Protein AF-A0A8K0GJ88-F1 (afdb_monomer)

Organism: Ignelater luminosus (NCBI:txid2038154)

Solvent-accessible surface area (backbone atoms only — not comparable to full-atom values): 8974 Å² total; per-residue (Å²): 111,76,73,59,60,73,38,50,84,77,36,67,71,49,31,51,52,51,36,50,49,17,55,75,65,58,11,9,48,56,68,30,57,67,67,34,62,87,51,93,52,100,46,46,74,32,71,60,91,95,45,74,34,40,35,55,70,37,26,28,42,82,92,79,47,74,44,62,27,82,44,7,38,54,58,49,51,54,50,54,49,62,76,44,40,66,62,53,50,53,52,52,50,55,52,52,52,55,51,53,52,49,52,51,50,52,50,53,49,50,52,50,52,48,52,53,49,52,54,54,51,50,53,54,50,53,55,49,50,55,52,49,54,65,69,70,48,60,100,87,64,84,88,73,87,81,79,86,73,83,72,85,86,84,119

Foldseek 3Di:
DLVLVVCQPVDPVSVVVVLCLCQVLVAFAQFAVCSQQVDDDPDDWEDDPNDIGGGHPSQADPDPRRGGRGGHSNVSVVVVCVVCVVVVVVVVVVVVVVVVVVVVVVVVVVVVVVVVVVVVVVVVVVVVVVVVVVVPDDPPDDDDDDDDDPDPPPD

Sequence (155 aa):
MYGTLNEYGENTVVTESWDFTQERLMCCGVRDVQDWSSRKINGTEVTIGSKTFGIPKSCCSYPNCDTAYEHGCLDRITFIISECSVMLGTGAICVALVQILGIIFAHMLAKAIRRVKTTREVKRQLKRQEIYEHLICGPGEKRTPVLYAPTSSEA

Mean predicted aligned error: 10.41 Å

Nearest PDB structures (foldseek):
  2m7z-assembly1_A  TM=8.279E-01  e=3.299E-03  Schistosoma mansoni

Secondary structure (DSSP, 8-state):
-HHHHTTTTT-HHHHHHHHHHHHHHT--SSSSGGGGGGS--SSEEEEETTEEEEE-GGGB-TTT--SB-SS-HHHHHHHHHHHHHHHHHHHHHHHHHHHHHHHHHHHHHHHHHHHHHHHHHHHHHHHHHHHHHHHH--TTPPPPP---PPPGGG-

Radius of gyration: 36.53 Å; Cα contacts (8 Å, |Δi|>4): 140; chains: 1; bounding box: 65×31×100 Å

Structure (mmCIF, N/CA/C/O backbone):
data_AF-A0A8K0GJ88-F1
#
_entry.id   AF-A0A8K0GJ88-F1
#
loop_
_atom_site.group_PDB
_atom_site.id
_atom_site.type_symbol
_atom_site.label_atom_id
_atom_site.label_alt_id
_atom_site.label_comp_id
_atom_site.label_asym_id
_atom_site.label_entity_id
_atom_site.label_seq_id
_atom_site.pdbx_PDB_ins_code
_atom_site.Cartn_x
_atom_site.Cartn_y
_atom_site.Cartn_z
_atom_site.occupancy
_atom_site.B_iso_or_equiv
_atom_site.auth_seq_id
_atom_site.auth_comp_id
_atom_site.auth_asym_id
_atom_site.auth_atom_id
_atom_site.pdbx_PDB_model_num
ATOM 1 N N . MET A 1 1 ? 12.685 -2.042 -3.755 1.00 78.19 1 MET A N 1
ATOM 2 C CA . MET A 1 1 ? 12.472 -2.280 -5.199 1.00 78.19 1 MET A CA 1
ATOM 3 C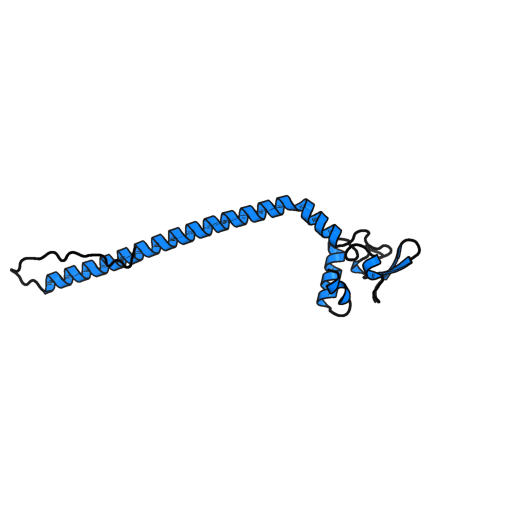 C . MET A 1 1 ? 13.709 -2.880 -5.861 1.00 78.19 1 MET A C 1
ATOM 5 O O . MET A 1 1 ? 13.595 -3.979 -6.362 1.00 78.19 1 MET A O 1
ATOM 9 N N . TYR A 1 2 ? 14.901 -2.271 -5.802 1.00 90.00 2 TYR A N 1
ATOM 10 C CA . TYR A 1 2 ? 16.088 -2.853 -6.464 1.00 90.00 2 TYR A CA 1
ATOM 11 C C . TYR A 1 2 ? 16.461 -4.285 -6.037 1.00 90.00 2 TYR A C 1
ATOM 13 O O . TYR A 1 2 ? 16.853 -5.074 -6.887 1.00 90.00 2 TYR A O 1
ATOM 21 N N . GLY A 1 3 ? 16.303 -4.641 -4.754 1.00 89.75 3 GLY A N 1
ATOM 22 C CA . GLY A 1 3 ? 16.598 -5.998 -4.268 1.00 89.75 3 GLY A CA 1
ATOM 23 C C . GLY A 1 3 ? 15.750 -7.080 -4.943 1.00 89.75 3 GLY A C 1
ATOM 24 O O . GLY A 1 3 ? 16.296 -8.044 -5.462 1.00 89.75 3 GLY A O 1
ATOM 25 N N . THR A 1 4 ? 14.434 -6.865 -5.038 1.00 91.38 4 THR A N 1
ATOM 26 C CA . THR A 1 4 ? 13.507 -7.814 -5.675 1.00 91.38 4 THR A CA 1
ATOM 27 C C . THR A 1 4 ? 13.648 -7.839 -7.193 1.00 91.38 4 THR A C 1
ATOM 29 O O . THR A 1 4 ? 13.199 -8.772 -7.838 1.00 91.38 4 THR A O 1
ATOM 32 N N . LEU A 1 5 ? 14.271 -6.830 -7.806 1.00 89.19 5 LEU A N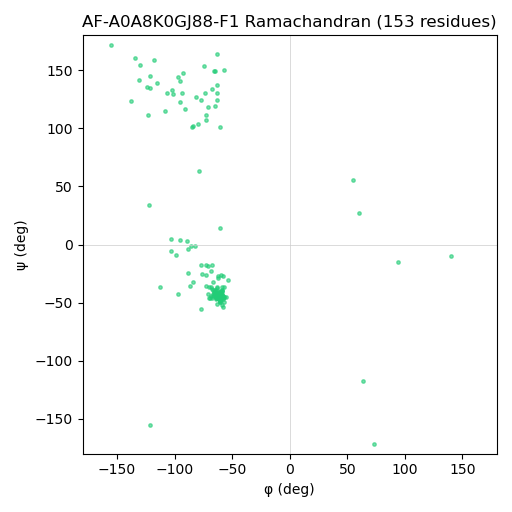 1
ATOM 33 C CA . LEU A 1 5 ? 14.534 -6.848 -9.243 1.00 89.19 5 LEU A CA 1
ATOM 34 C C . LEU A 1 5 ? 15.573 -7.922 -9.623 1.00 89.19 5 LEU A C 1
ATOM 36 O O . LEU A 1 5 ? 15.587 -8.377 -10.760 1.00 89.19 5 LEU A O 1
ATOM 40 N N . ASN A 1 6 ? 16.425 -8.348 -8.681 1.00 88.62 6 ASN A N 1
ATOM 41 C CA . ASN A 1 6 ? 17.416 -9.408 -8.906 1.00 88.62 6 ASN A CA 1
ATOM 42 C C . ASN A 1 6 ? 16.811 -10.815 -8.911 1.00 88.62 6 ASN A C 1
ATOM 44 O O . ASN A 1 6 ? 17.369 -11.697 -9.544 1.00 88.62 6 ASN A O 1
ATOM 48 N N . GLU A 1 7 ? 15.675 -11.009 -8.248 1.00 90.69 7 GLU A N 1
ATOM 49 C CA . GLU A 1 7 ? 14.958 -12.291 -8.213 1.00 90.69 7 GLU A CA 1
ATOM 50 C C . GLU A 1 7 ? 14.008 -12.457 -9.413 1.00 90.69 7 GLU A C 1
ATOM 52 O O . GLU A 1 7 ? 13.323 -13.474 -9.546 1.00 90.69 7 GLU A O 1
ATOM 57 N N . TYR A 1 8 ? 13.938 -11.451 -10.290 1.00 90.31 8 TYR A N 1
ATOM 58 C CA . TYR A 1 8 ? 13.094 -11.482 -11.474 1.00 90.31 8 TYR A CA 1
ATOM 59 C C . TYR A 1 8 ? 13.554 -12.580 -12.443 1.00 90.31 8 TYR A C 1
ATOM 61 O O . TYR A 1 8 ? 14.671 -12.548 -12.956 1.00 90.31 8 TYR A O 1
ATOM 69 N N . GLY A 1 9 ? 12.669 -13.539 -12.708 1.00 88.75 9 GLY A N 1
ATOM 70 C CA . GLY A 1 9 ? 12.924 -14.717 -13.543 1.00 88.75 9 GLY A CA 1
ATOM 71 C C . GLY A 1 9 ? 13.361 -15.952 -12.751 1.00 88.75 9 GLY A C 1
ATOM 72 O O . GLY A 1 9 ? 13.276 -17.058 -13.279 1.00 88.75 9 GLY A O 1
ATOM 73 N N . GLU A 1 10 ? 13.767 -15.786 -11.489 1.00 90.62 10 GLU A N 1
ATOM 74 C CA . GLU A 1 10 ? 14.096 -16.890 -10.576 1.00 90.62 10 GLU A CA 1
ATOM 75 C C . GLU A 1 10 ? 12.916 -17.230 -9.659 1.00 90.62 10 GLU A C 1
ATOM 77 O O . GLU A 1 10 ? 12.594 -18.400 -9.451 1.00 90.62 10 GLU A O 1
ATOM 82 N N . ASN A 1 11 ? 12.249 -16.204 -9.129 1.00 93.00 11 ASN A N 1
ATOM 83 C CA . ASN A 1 11 ? 11.126 -16.340 -8.213 1.00 93.00 11 ASN A CA 1
ATOM 84 C C . ASN A 1 11 ? 9.824 -15.943 -8.916 1.00 93.00 11 ASN A C 1
ATOM 86 O O . ASN A 1 11 ? 9.622 -14.776 -9.253 1.00 93.00 11 ASN A O 1
ATOM 90 N N . THR A 1 12 ? 8.916 -16.905 -9.095 1.00 94.31 12 THR A N 1
ATOM 91 C CA . THR A 1 12 ? 7.652 -16.697 -9.819 1.00 94.31 12 THR A CA 1
ATOM 92 C C . THR A 1 12 ? 6.788 -15.609 -9.191 1.00 94.31 12 THR A C 1
ATOM 94 O O . THR A 1 12 ? 6.247 -14.781 -9.911 1.00 94.31 12 THR A O 1
ATOM 97 N N . VAL A 1 13 ? 6.722 -15.539 -7.857 1.00 95.75 13 VAL A N 1
ATOM 98 C CA . VAL A 1 13 ? 5.935 -14.521 -7.140 1.00 95.75 13 VAL A CA 1
ATOM 99 C C . VAL A 1 13 ? 6.497 -13.125 -7.396 1.00 95.75 13 VAL A C 1
ATOM 101 O O . VAL A 1 13 ? 5.746 -12.164 -7.569 1.00 95.75 13 VAL A O 1
ATOM 104 N N . VAL A 1 14 ? 7.824 -13.003 -7.434 1.00 94.88 14 VAL A N 1
ATOM 105 C CA . VAL A 1 14 ? 8.495 -11.730 -7.707 1.00 94.88 14 VAL A CA 1
ATOM 106 C C . VAL A 1 14 ? 8.320 -11.332 -9.170 1.00 94.88 14 VAL A C 1
ATOM 108 O O . VAL A 1 14 ? 8.007 -10.172 -9.435 1.00 94.88 14 VAL A O 1
ATOM 111 N N . THR A 1 15 ? 8.459 -12.276 -10.102 1.00 93.62 15 THR A N 1
ATOM 112 C CA . THR A 1 15 ? 8.194 -12.056 -11.530 1.00 93.62 15 THR A CA 1
ATOM 113 C C . THR A 1 15 ? 6.765 -11.586 -11.766 1.00 93.62 15 THR A C 1
ATOM 115 O O . THR A 1 15 ? 6.581 -10.508 -12.318 1.00 93.62 15 THR A O 1
ATOM 118 N N . GLU A 1 16 ? 5.766 -12.314 -11.266 1.00 95.31 16 GLU A N 1
ATOM 119 C CA . GLU A 1 16 ? 4.351 -11.947 -11.409 1.00 95.31 16 GLU A CA 1
ATOM 120 C C . GLU A 1 16 ? 4.052 -10.575 -10.795 1.00 95.31 16 GLU A C 1
ATOM 122 O O . GLU A 1 16 ? 3.319 -9.776 -11.373 1.00 95.31 16 GLU A O 1
ATOM 127 N N . SER A 1 17 ? 4.655 -10.264 -9.643 1.00 95.94 17 SER A N 1
ATOM 128 C CA . SER A 1 17 ? 4.485 -8.959 -8.996 1.00 95.94 17 SER A CA 1
ATOM 129 C C . SER A 1 17 ? 5.067 -7.819 -9.834 1.00 95.94 17 SER A C 1
ATOM 131 O O . SER A 1 17 ? 4.461 -6.746 -9.925 1.00 95.94 17 SER A O 1
ATOM 133 N N . TRP A 1 18 ? 6.239 -8.025 -10.441 1.00 94.81 18 TRP A N 1
ATOM 134 C CA . TRP A 1 18 ? 6.850 -7.051 -11.344 1.00 94.81 18 TRP A CA 1
ATOM 135 C C . TRP A 1 18 ? 6.047 -6.891 -12.627 1.00 94.81 18 TRP A C 1
ATOM 137 O O . TRP A 1 18 ? 5.770 -5.753 -13.007 1.00 94.81 18 TRP A O 1
ATOM 147 N N . ASP A 1 19 ? 5.633 -7.998 -13.239 1.00 94.75 19 ASP A N 1
ATOM 148 C CA . ASP A 1 19 ? 4.863 -7.988 -14.478 1.00 94.75 19 ASP A CA 1
ATOM 149 C C . ASP A 1 19 ? 3.533 -7.253 -14.272 1.00 94.75 19 ASP A C 1
ATOM 151 O O . ASP A 1 19 ? 3.234 -6.285 -14.975 1.00 94.75 19 ASP A O 1
ATOM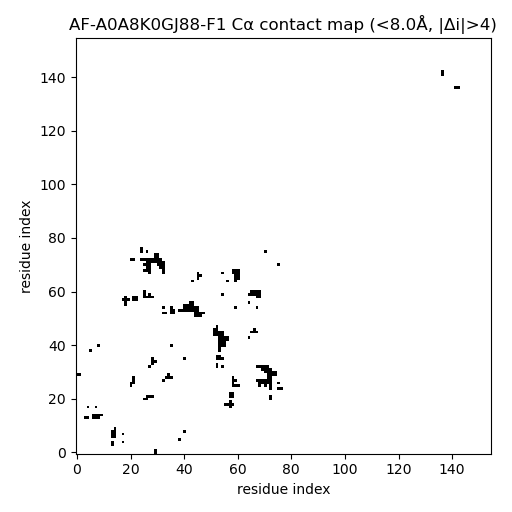 155 N N . PHE A 1 20 ? 2.803 -7.603 -13.208 1.00 95.62 20 PHE A N 1
ATOM 156 C CA . PHE A 1 20 ? 1.568 -6.925 -12.819 1.00 95.62 20 PHE A CA 1
ATOM 157 C C . PHE A 1 20 ? 1.778 -5.427 -12.574 1.00 95.62 20 PHE A C 1
ATOM 159 O O . PHE A 1 20 ? 0.982 -4.601 -13.020 1.00 95.62 20 PHE A O 1
ATOM 166 N N . THR A 1 21 ? 2.846 -5.056 -11.860 1.00 95.56 21 THR A N 1
ATOM 167 C CA . THR A 1 21 ? 3.140 -3.647 -11.560 1.00 95.56 21 THR A CA 1
ATOM 168 C C . THR A 1 21 ? 3.393 -2.857 -12.841 1.00 95.56 21 THR A C 1
ATOM 170 O O . THR A 1 21 ? 2.842 -1.769 -13.007 1.00 95.56 21 THR A O 1
ATOM 173 N N . GLN A 1 22 ? 4.196 -3.401 -13.753 1.00 94.94 22 GLN A N 1
ATOM 174 C CA . GLN A 1 22 ? 4.568 -2.734 -14.999 1.00 94.94 22 GLN A CA 1
ATOM 175 C C . GLN A 1 22 ? 3.391 -2.593 -15.957 1.00 94.94 22 GLN A C 1
ATOM 177 O O . GLN A 1 22 ? 3.154 -1.496 -16.463 1.00 94.94 22 GLN A O 1
ATOM 182 N N . GLU A 1 23 ? 2.594 -3.648 -16.123 1.00 93.12 23 GLU A N 1
ATOM 183 C CA . GLU A 1 23 ? 1.388 -3.611 -16.953 1.00 93.12 23 GLU A CA 1
ATOM 184 C C . GLU A 1 23 ? 0.343 -2.654 -16.380 1.00 93.12 23 GLU A C 1
ATOM 186 O O . GLU A 1 23 ? -0.263 -1.863 -17.108 1.00 93.12 23 GLU A O 1
ATOM 191 N N . ARG A 1 24 ? 0.130 -2.689 -15.058 1.00 94.12 24 ARG A N 1
ATOM 192 C CA . ARG A 1 24 ? -0.927 -1.898 -14.424 1.00 94.12 24 ARG A CA 1
ATOM 193 C C . ARG A 1 24 ? -0.600 -0.415 -14.374 1.00 94.12 24 ARG A C 1
ATOM 195 O O . ARG A 1 24 ? -1.512 0.409 -14.461 1.00 94.12 24 ARG A O 1
ATOM 202 N N . LEU A 1 25 ? 0.671 -0.080 -14.183 1.00 94.00 25 LEU A N 1
ATOM 203 C CA . LEU A 1 25 ? 1.118 1.301 -14.034 1.00 94.00 25 LEU A CA 1
ATOM 204 C C . LEU A 1 25 ? 1.684 1.891 -15.326 1.00 94.00 25 LEU A C 1
ATOM 206 O O . LEU A 1 25 ? 1.879 3.108 -15.371 1.00 94.00 25 LEU A O 1
ATOM 210 N N . MET A 1 26 ? 1.886 1.067 -16.360 1.00 94.12 26 MET A N 1
ATOM 211 C CA . MET A 1 26 ? 2.512 1.450 -17.628 1.00 94.12 26 MET A CA 1
ATOM 212 C C . MET A 1 26 ? 3.891 2.071 -17.381 1.00 94.12 26 MET A C 1
ATOM 214 O O . MET A 1 26 ? 4.153 3.223 -17.729 1.00 94.12 26 MET A O 1
ATOM 218 N N . CYS A 1 27 ? 4.743 1.321 -16.686 1.00 95.19 27 CYS A N 1
ATOM 219 C CA . CYS A 1 27 ? 6.074 1.744 -16.259 1.00 95.19 27 CYS A CA 1
ATOM 220 C C . CYS A 1 27 ? 7.115 0.660 -16.544 1.00 95.19 27 CYS A C 1
ATOM 222 O O . CYS A 1 27 ? 6.767 -0.510 -16.703 1.00 95.19 27 CYS A O 1
ATOM 224 N N . CYS A 1 28 ? 8.393 1.035 -16.592 1.00 93.81 28 CYS A N 1
ATOM 225 C CA . CYS A 1 28 ? 9.472 0.101 -16.883 1.00 93.81 28 CYS A CA 1
ATOM 226 C C . CYS A 1 28 ? 10.689 0.325 -15.979 1.00 93.81 28 CYS A C 1
ATOM 228 O O . CYS A 1 28 ? 11.241 1.419 -15.912 1.00 93.81 28 CYS A O 1
ATOM 230 N N . GLY A 1 29 ? 11.093 -0.732 -15.267 1.00 93.38 29 GLY A N 1
ATOM 231 C CA . GLY A 1 29 ? 12.175 -0.676 -14.277 1.00 93.38 29 GLY A CA 1
ATOM 232 C C . GLY A 1 29 ? 11.787 0.050 -12.983 1.00 93.38 29 GLY A C 1
ATOM 233 O O . GLY A 1 29 ? 10.615 0.350 -12.741 1.00 93.38 29 GLY A O 1
ATOM 234 N N . VAL A 1 30 ? 12.759 0.299 -12.103 1.00 94.88 30 VAL A N 1
ATOM 235 C CA . VAL A 1 30 ? 12.516 1.041 -10.853 1.00 94.88 30 VAL A CA 1
ATOM 236 C C . VAL A 1 30 ? 12.413 2.530 -11.158 1.00 94.88 30 VAL A C 1
ATOM 238 O O . VAL A 1 30 ? 11.413 3.151 -10.806 1.00 94.88 30 VAL A O 1
ATOM 241 N N . ARG A 1 31 ? 13.435 3.087 -11.805 1.00 94.25 31 ARG A N 1
ATOM 242 C CA . ARG A 1 31 ? 13.531 4.491 -12.222 1.00 94.25 31 ARG A CA 1
ATOM 243 C C . ARG A 1 31 ? 13.492 4.637 -13.731 1.00 94.25 31 ARG A C 1
ATOM 245 O O . ARG A 1 31 ? 12.891 5.580 -14.229 1.00 94.25 31 ARG A O 1
ATOM 252 N N . ASP A 1 32 ? 14.097 3.696 -14.444 1.00 91.50 32 ASP A N 1
ATOM 253 C CA . ASP A 1 32 ? 14.074 3.678 -15.896 1.00 91.50 32 ASP A CA 1
ATOM 254 C C . ASP A 1 32 ? 14.278 2.261 -16.446 1.00 91.50 32 ASP A C 1
ATOM 256 O O . ASP A 1 32 ? 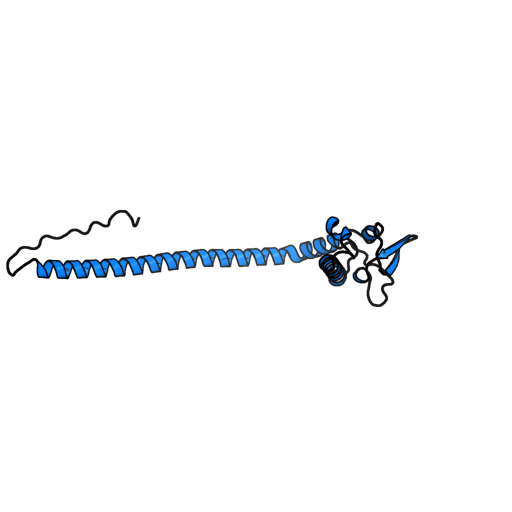14.614 1.304 -15.745 1.00 91.50 32 ASP A O 1
ATOM 260 N N . VAL A 1 33 ? 14.105 2.145 -17.755 1.00 89.88 33 VAL A N 1
ATOM 261 C CA . VAL A 1 33 ? 14.366 0.934 -18.536 1.00 89.88 33 VAL A CA 1
ATOM 262 C C . VAL A 1 33 ? 15.808 0.414 -18.430 1.00 89.88 33 VAL A C 1
ATOM 264 O O . VAL A 1 33 ? 16.036 -0.787 -18.579 1.00 89.88 33 VAL A O 1
ATOM 267 N N . GLN A 1 34 ? 16.794 1.276 -18.154 1.00 89.88 34 GLN A N 1
ATOM 268 C CA . GLN A 1 34 ? 18.200 0.874 -18.045 1.00 89.88 34 GLN A CA 1
ATOM 269 C C . GLN A 1 34 ? 18.447 0.049 -16.789 1.00 89.88 34 GLN A C 1
ATOM 271 O O . GLN A 1 34 ? 19.427 -0.699 -16.752 1.00 89.88 34 GLN A O 1
ATOM 276 N N . ASP A 1 35 ? 17.550 0.096 -15.801 1.00 91.12 35 ASP A N 1
ATOM 277 C CA . ASP A 1 35 ? 17.611 -0.795 -14.647 1.00 91.12 35 ASP A CA 1
ATOM 278 C C . ASP A 1 35 ? 17.680 -2.267 -15.086 1.00 91.12 35 ASP A C 1
ATOM 280 O O . ASP A 1 35 ? 18.345 -3.060 -14.421 1.00 91.12 35 ASP A O 1
ATOM 284 N N . TRP A 1 36 ? 17.089 -2.629 -16.231 1.00 90.44 36 TRP A N 1
ATOM 285 C CA . TRP A 1 36 ? 17.134 -3.979 -16.805 1.00 90.44 36 TRP A CA 1
ATOM 286 C C . TRP A 1 36 ? 18.450 -4.349 -17.501 1.00 90.44 36 TRP A C 1
ATOM 288 O O . TRP A 1 36 ? 18.745 -5.532 -17.647 1.00 90.44 36 TRP A O 1
ATOM 298 N N . SER A 1 37 ? 19.288 -3.369 -17.853 1.00 83.88 37 SER A N 1
ATOM 299 C CA . SER A 1 37 ? 20.528 -3.564 -18.628 1.00 83.88 37 SER A CA 1
ATOM 300 C C . SER A 1 37 ? 21.560 -4.489 -17.978 1.00 83.88 37 SER A C 1
ATOM 302 O O . SER A 1 37 ? 22.367 -5.109 -18.664 1.00 83.88 37 SER A O 1
ATOM 304 N N . SER A 1 38 ? 21.540 -4.591 -16.651 1.00 72.69 38 SER A N 1
ATOM 305 C CA . SER A 1 38 ? 22.475 -5.415 -15.880 1.00 72.69 38 SER A CA 1
ATOM 306 C C . SER A 1 38 ? 22.075 -6.893 -15.812 1.00 72.69 38 SER A C 1
ATOM 308 O O . SER A 1 38 ? 22.794 -7.689 -15.204 1.00 72.69 38 SER A O 1
ATOM 310 N N . ARG A 1 39 ? 20.937 -7.277 -16.410 1.00 72.38 39 ARG A N 1
ATOM 311 C CA . ARG A 1 39 ? 20.319 -8.595 -16.220 1.00 72.38 39 ARG A CA 1
ATOM 312 C C . ARG A 1 39 ? 20.160 -9.349 -17.533 1.00 72.38 39 ARG A C 1
ATOM 314 O O . ARG A 1 39 ? 19.863 -8.778 -18.577 1.00 72.38 39 ARG A O 1
ATOM 321 N N . LYS A 1 40 ? 20.319 -10.671 -17.459 1.00 69.44 40 LYS A N 1
ATOM 322 C CA . LYS A 1 40 ? 19.945 -11.579 -18.545 1.00 69.44 40 LYS A CA 1
ATOM 323 C C . LYS A 1 40 ? 18.463 -11.890 -18.409 1.00 69.44 40 LYS A C 1
ATOM 325 O O . LYS A 1 40 ? 18.082 -12.695 -17.568 1.00 69.44 40 LYS A O 1
ATOM 330 N N . ILE A 1 41 ? 17.641 -11.228 -19.210 1.00 78.25 41 ILE A N 1
ATOM 331 C CA . ILE A 1 41 ? 16.193 -11.436 -19.217 1.00 78.25 41 ILE A CA 1
ATOM 332 C C . ILE A 1 41 ? 15.831 -12.211 -20.476 1.00 78.25 41 ILE A C 1
ATOM 334 O O . ILE A 1 41 ? 16.206 -11.808 -21.575 1.00 78.25 41 ILE A O 1
ATOM 338 N N . ASN A 1 42 ? 15.060 -13.289 -20.326 1.00 69.44 42 ASN A N 1
ATOM 339 C CA . ASN A 1 42 ? 14.418 -13.983 -21.447 1.00 69.44 42 ASN A CA 1
ATOM 340 C C . ASN A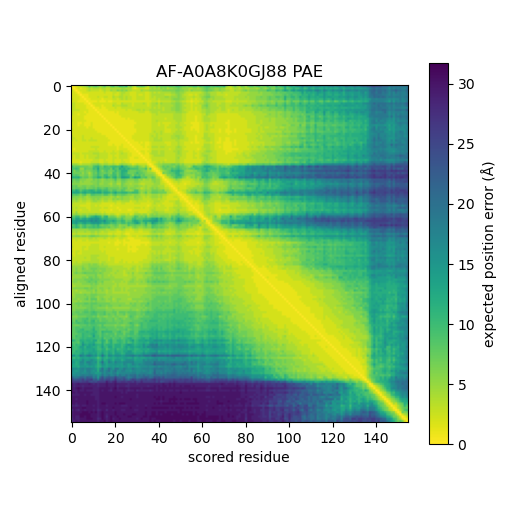 1 42 ? 13.167 -13.203 -21.881 1.00 69.44 42 ASN A C 1
ATOM 342 O O . ASN A 1 42 ? 12.038 -13.660 -21.702 1.00 69.44 42 ASN A O 1
ATOM 346 N N . GLY A 1 43 ? 13.377 -11.977 -22.354 1.00 75.75 43 GLY A N 1
ATOM 347 C CA . GLY A 1 43 ? 12.325 -11.006 -22.634 1.00 75.75 43 GLY A CA 1
ATOM 348 C C . GLY A 1 43 ? 12.305 -10.537 -24.086 1.00 75.75 43 GLY A C 1
ATOM 349 O O . GLY A 1 43 ? 12.764 -11.239 -24.986 1.00 75.75 43 GLY A O 1
ATOM 350 N N . THR A 1 44 ? 11.756 -9.347 -24.302 1.00 81.44 44 THR A N 1
ATOM 351 C CA . THR A 1 44 ? 11.803 -8.648 -25.591 1.00 81.44 44 THR A CA 1
ATOM 352 C C . THR A 1 44 ? 13.009 -7.717 -25.610 1.00 81.44 44 THR A C 1
ATOM 354 O O . THR A 1 44 ? 13.390 -7.169 -24.579 1.00 81.44 44 THR A O 1
ATOM 357 N N . GLU A 1 45 ? 13.611 -7.519 -26.776 1.00 85.56 45 GLU A N 1
ATOM 358 C CA . GLU A 1 45 ? 14.654 -6.515 -26.954 1.00 85.56 45 GLU A CA 1
ATOM 359 C C . GLU A 1 45 ? 14.048 -5.205 -27.454 1.00 85.56 45 GLU A C 1
ATOM 361 O O . GLU A 1 45 ? 13.303 -5.196 -28.431 1.00 85.56 45 GLU A O 1
ATOM 366 N N . VAL A 1 46 ? 14.386 -4.096 -26.798 1.00 84.19 46 VAL A N 1
ATOM 367 C CA . VAL A 1 46 ? 13.986 -2.751 -27.226 1.00 84.19 46 VAL A CA 1
ATOM 368 C C . VAL A 1 46 ? 15.225 -1.887 -27.407 1.00 84.19 46 VAL A C 1
ATOM 370 O O . VAL A 1 46 ? 16.133 -1.884 -26.570 1.00 84.19 46 VAL A O 1
ATOM 373 N N . THR A 1 47 ? 15.261 -1.130 -28.502 1.00 83.69 47 THR A N 1
ATOM 374 C CA . THR A 1 47 ? 16.336 -0.179 -28.794 1.00 83.69 47 THR A CA 1
ATOM 375 C C . THR A 1 47 ? 15.945 1.221 -28.338 1.00 83.69 47 THR A C 1
ATOM 377 O O . THR A 1 47 ? 14.942 1.776 -28.780 1.00 83.69 47 THR A O 1
ATOM 380 N N . ILE A 1 48 ? 16.760 1.811 -27.463 1.00 79.19 48 ILE A N 1
ATOM 381 C CA . ILE A 1 48 ? 16.581 3.173 -26.954 1.00 79.19 48 ILE A CA 1
ATOM 382 C C . ILE A 1 48 ? 17.850 3.959 -27.272 1.00 79.19 48 ILE A C 1
ATOM 384 O O . ILE A 1 48 ? 18.935 3.683 -26.751 1.00 79.19 48 ILE A O 1
ATOM 388 N N . GLY A 1 49 ? 17.722 4.925 -28.183 1.00 82.00 49 GLY A N 1
ATOM 389 C CA . GLY A 1 49 ? 18.867 5.610 -28.777 1.00 82.00 49 GLY A CA 1
ATOM 390 C C . GLY A 1 49 ? 19.723 4.635 -29.588 1.00 82.00 49 GLY A C 1
ATOM 391 O O . GLY A 1 49 ? 19.254 4.059 -30.562 1.00 82.00 49 GLY A O 1
ATOM 392 N N . SER A 1 50 ? 20.981 4.446 -29.186 1.00 81.19 50 SER A N 1
ATOM 393 C CA . SER A 1 50 ? 21.934 3.531 -29.835 1.00 81.19 50 SER A CA 1
ATOM 394 C C . SER A 1 50 ? 22.152 2.213 -29.082 1.00 81.19 50 SER A C 1
ATOM 396 O O . SER A 1 50 ? 23.026 1.434 -29.463 1.00 81.19 50 SER A O 1
ATOM 398 N N . LYS A 1 51 ? 21.408 1.967 -27.996 1.00 81.88 51 LYS A N 1
ATOM 399 C CA . LYS A 1 51 ? 21.570 0.784 -27.140 1.00 81.88 51 LYS A CA 1
ATOM 400 C C . LYS A 1 51 ? 20.332 -0.101 -27.197 1.00 81.88 51 LYS A C 1
ATOM 402 O O . LYS A 1 51 ? 19.214 0.402 -27.143 1.00 81.88 51 LYS A O 1
ATOM 407 N N . THR A 1 52 ? 20.549 -1.410 -27.243 1.00 83.62 52 THR A N 1
ATOM 408 C CA . THR A 1 52 ? 19.492 -2.420 -27.138 1.00 83.62 52 THR A CA 1
ATOM 409 C C . THR A 1 52 ? 19.495 -3.015 -25.736 1.00 83.62 52 THR A C 1
ATOM 411 O O . THR A 1 52 ? 20.553 -3.366 -25.210 1.00 83.62 52 THR A O 1
ATOM 414 N N . PHE A 1 53 ? 18.314 -3.107 -25.134 1.00 84.06 53 PHE A N 1
ATOM 415 C CA . PHE A 1 53 ? 18.098 -3.647 -23.797 1.00 84.06 53 PHE A CA 1
ATOM 416 C C . PHE A 1 53 ? 17.136 -4.828 -23.872 1.00 84.06 53 PHE A C 1
ATOM 418 O O . PHE A 1 53 ? 16.096 -4.727 -24.519 1.00 84.06 53 PHE A O 1
ATOM 425 N N . GLY A 1 54 ? 17.457 -5.922 -23.180 1.00 87.62 54 GLY A N 1
ATOM 426 C CA . GLY A 1 54 ? 16.481 -6.969 -22.893 1.00 87.62 54 GLY A CA 1
ATOM 427 C C . GLY A 1 54 ? 15.571 -6.510 -21.758 1.00 87.62 54 GLY A C 1
ATOM 428 O O . GLY A 1 54 ? 16.068 -6.143 -20.694 1.00 87.62 54 GLY A O 1
ATOM 429 N N . ILE A 1 55 ? 14.260 -6.512 -21.982 1.00 90.62 55 ILE A N 1
ATOM 430 C CA . ILE A 1 55 ? 13.243 -6.082 -21.016 1.00 90.62 55 ILE A CA 1
ATOM 431 C C . ILE A 1 55 ? 12.135 -7.135 -20.891 1.00 90.62 55 ILE A C 1
ATOM 433 O O . ILE A 1 55 ? 11.878 -7.882 -21.839 1.00 90.62 55 ILE A O 1
ATOM 437 N N . PRO A 1 56 ? 11.425 -7.199 -19.756 1.00 91.19 56 PRO A N 1
ATOM 438 C CA . PRO A 1 56 ? 10.200 -7.983 -19.649 1.00 91.19 56 PRO A CA 1
ATOM 439 C C . PRO A 1 56 ? 9.134 -7.583 -20.669 1.00 91.19 56 PRO A C 1
ATOM 441 O O . PRO A 1 56 ? 9.008 -6.407 -21.011 1.00 91.19 56 PRO A O 1
ATOM 444 N N . LYS A 1 57 ? 8.287 -8.535 -21.076 1.00 89.69 57 LYS A N 1
ATOM 445 C CA . LYS A 1 57 ? 7.114 -8.246 -21.925 1.00 89.69 57 LYS A CA 1
ATOM 446 C C . LYS A 1 57 ? 6.102 -7.319 -21.246 1.00 89.69 57 LYS A C 1
ATOM 448 O O . LYS A 1 57 ? 5.425 -6.559 -21.917 1.00 89.69 57 LYS A O 1
ATOM 453 N N . SER A 1 58 ? 6.026 -7.344 -19.923 1.00 91.75 58 SER A N 1
ATOM 454 C CA . SER A 1 58 ? 5.208 -6.423 -19.129 1.00 91.75 58 SER A CA 1
ATOM 455 C C . SER A 1 58 ? 5.700 -4.971 -19.165 1.00 91.75 58 SER A C 1
ATOM 457 O O . SER A 1 58 ? 4.956 -4.058 -18.823 1.00 91.75 58 SER A O 1
ATOM 459 N N . CYS A 1 59 ? 6.957 -4.747 -19.565 1.00 91.69 59 CYS A N 1
ATOM 460 C CA . CYS A 1 59 ? 7.662 -3.459 -19.536 1.00 91.69 59 CYS A CA 1
ATOM 461 C C . CYS A 1 59 ? 7.462 -2.628 -20.812 1.00 91.69 59 CYS A C 1
ATOM 463 O O . CYS A 1 59 ? 7.995 -1.521 -20.917 1.00 91.69 59 CYS A O 1
ATOM 465 N N . CYS A 1 60 ? 6.758 -3.169 -21.805 1.00 88.31 60 CYS A N 1
ATOM 466 C CA . CYS A 1 60 ? 6.583 -2.554 -23.114 1.00 88.31 60 CYS A CA 1
ATOM 467 C C . CYS A 1 60 ? 5.122 -2.232 -23.419 1.00 88.31 60 CYS A C 1
ATOM 469 O O . CYS A 1 60 ? 4.194 -2.810 -22.848 1.00 88.31 60 CYS A O 1
ATOM 471 N N . SER A 1 61 ? 4.921 -1.305 -24.355 1.00 81.38 61 SER A N 1
ATOM 472 C CA . SER A 1 61 ? 3.583 -0.914 -24.787 1.00 81.38 61 SER A CA 1
ATOM 473 C C . SER A 1 61 ? 2.937 -1.992 -25.659 1.00 81.38 61 SER A C 1
ATOM 475 O O . SER A 1 61 ? 3.488 -2.438 -26.668 1.00 81.38 61 SER A O 1
ATOM 477 N N . TYR A 1 62 ? 1.702 -2.346 -25.314 1.00 73.44 62 TYR A N 1
ATOM 478 C CA . TYR A 1 62 ? 0.798 -3.113 -26.171 1.00 73.44 62 TYR A CA 1
ATOM 479 C C . TYR A 1 62 ? 0.441 -2.303 -27.440 1.00 73.44 62 TYR A C 1
ATOM 481 O O . TYR A 1 62 ? 0.371 -1.071 -27.352 1.00 73.44 62 TYR A O 1
ATOM 489 N N . PRO A 1 63 ? 0.174 -2.921 -28.613 1.00 68.50 63 PRO A N 1
ATOM 490 C CA . PRO A 1 63 ? 0.104 -4.363 -28.901 1.00 68.50 63 PRO A CA 1
ATOM 491 C C . PRO A 1 63 ? 1.413 -5.048 -29.299 1.00 68.50 63 PRO A C 1
ATOM 493 O O . PRO A 1 63 ? 1.531 -6.255 -29.115 1.00 68.50 63 PRO A O 1
ATOM 496 N N . ASN A 1 64 ? 2.383 -4.311 -29.834 1.00 73.12 64 ASN A N 1
ATOM 497 C CA . ASN A 1 64 ? 3.510 -4.922 -30.547 1.00 73.12 64 ASN A CA 1
ATOM 498 C C . ASN A 1 64 ? 4.816 -4.960 -29.743 1.00 73.12 64 ASN A C 1
ATOM 500 O O . ASN A 1 64 ? 5.767 -5.589 -30.189 1.00 73.12 64 ASN A O 1
ATOM 504 N N . CYS A 1 65 ? 4.863 -4.353 -28.549 1.00 79.38 65 CYS A N 1
ATOM 505 C CA . CYS A 1 65 ? 6.058 -4.326 -27.699 1.00 79.38 65 CYS A CA 1
ATOM 506 C C . CYS A 1 65 ? 7.279 -3.658 -28.369 1.00 79.38 65 CYS A C 1
ATOM 508 O O . CYS A 1 65 ? 8.418 -3.959 -28.026 1.00 79.38 65 CYS A O 1
ATOM 510 N N . ASP A 1 66 ? 7.044 -2.735 -29.309 1.00 80.75 66 ASP A N 1
ATOM 511 C CA . ASP A 1 66 ? 8.109 -2.048 -30.056 1.00 80.75 66 ASP A CA 1
ATOM 512 C C . ASP A 1 66 ? 8.864 -1.027 -29.185 1.00 80.75 66 ASP A C 1
ATOM 514 O O . ASP A 1 66 ? 10.027 -0.711 -29.434 1.00 80.75 66 ASP A O 1
ATOM 518 N N . THR A 1 67 ? 8.199 -0.496 -28.153 1.00 86.38 67 THR A N 1
ATOM 519 C CA . THR A 1 67 ? 8.740 0.516 -27.242 1.00 86.38 67 THR A CA 1
ATOM 520 C C . THR A 1 67 ? 8.525 0.128 -25.782 1.00 86.38 67 THR A C 1
ATOM 522 O O . THR A 1 67 ? 7.485 -0.413 -25.400 1.00 86.38 67 THR A O 1
ATOM 525 N N . ALA A 1 68 ? 9.524 0.423 -24.949 1.00 90.12 68 ALA A N 1
ATOM 526 C CA . ALA A 1 68 ? 9.418 0.322 -23.498 1.00 90.12 68 ALA A CA 1
ATOM 527 C C . ALA A 1 68 ? 8.578 1.480 -22.944 1.00 90.12 68 ALA A C 1
ATOM 529 O O . ALA A 1 68 ? 8.548 2.563 -23.536 1.00 90.12 68 ALA A O 1
ATOM 530 N N . TYR A 1 69 ? 7.944 1.285 -21.789 1.00 91.69 69 TYR A N 1
ATOM 531 C CA . TYR A 1 69 ? 7.344 2.409 -21.073 1.00 91.69 69 TYR A CA 1
ATOM 532 C C . TYR A 1 69 ? 8.417 3.414 -20.645 1.00 91.69 69 TYR A C 1
ATOM 534 O O . TYR A 1 69 ? 9.485 3.040 -20.164 1.00 91.69 69 TYR A O 1
ATOM 542 N N . GLU A 1 70 ? 8.113 4.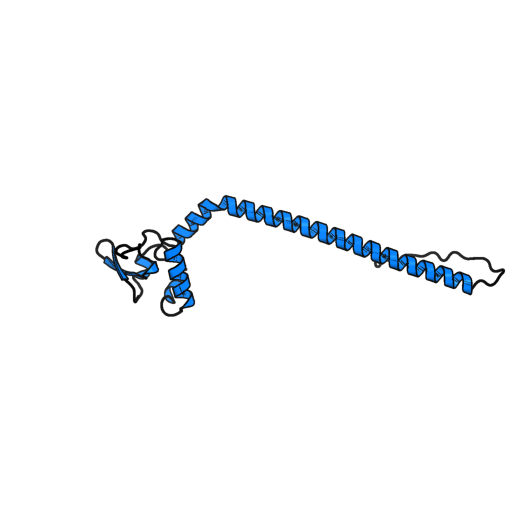700 -20.815 1.00 87.62 70 GLU A N 1
ATOM 543 C CA . GLU A 1 70 ? 9.073 5.789 -20.619 1.00 87.62 70 GLU A CA 1
ATOM 544 C C . GLU A 1 70 ? 9.447 6.001 -19.145 1.00 87.62 70 GLU A C 1
ATOM 546 O O . GLU A 1 70 ? 10.593 6.307 -18.828 1.00 87.62 70 GLU A O 1
ATOM 551 N N . HIS A 1 71 ? 8.486 5.833 -18.234 1.00 93.44 71 HIS A N 1
ATOM 552 C CA . HIS A 1 71 ? 8.665 6.158 -16.821 1.00 93.44 71 HIS A CA 1
ATOM 553 C C . HIS A 1 71 ? 9.026 4.937 -15.973 1.00 93.44 71 HIS A C 1
ATOM 555 O O . HIS A 1 71 ? 8.465 3.854 -16.150 1.00 93.44 71 HIS A O 1
ATOM 561 N N . GLY A 1 72 ? 9.881 5.141 -14.970 1.00 94.75 72 GLY A N 1
ATOM 562 C CA . GLY A 1 72 ? 10.121 4.164 -13.914 1.00 94.75 72 GLY A CA 1
ATOM 563 C C . GLY A 1 72 ? 8.903 3.928 -13.030 1.00 94.75 72 GLY A C 1
ATOM 564 O O . GLY A 1 72 ? 8.086 4.822 -12.787 1.00 94.75 72 GLY A O 1
ATOM 565 N N . CYS A 1 73 ? 8.782 2.712 -12.501 1.00 96.19 73 CYS A N 1
ATOM 566 C CA . CYS A 1 73 ? 7.646 2.354 -11.659 1.00 96.19 73 CYS A CA 1
ATOM 567 C C . CYS A 1 73 ? 7.620 3.104 -10.327 1.00 96.19 73 CYS A C 1
ATOM 569 O O . CYS A 1 73 ? 6.541 3.416 -9.830 1.00 96.19 73 CYS A O 1
ATOM 571 N N . LEU A 1 74 ? 8.777 3.445 -9.756 1.00 95.75 74 LEU A N 1
ATOM 572 C CA . LEU A 1 74 ? 8.837 4.235 -8.527 1.00 95.75 74 LEU A CA 1
ATOM 573 C C . LEU A 1 74 ? 8.268 5.644 -8.743 1.00 95.75 74 LEU A C 1
ATOM 575 O O . LEU A 1 74 ? 7.450 6.113 -7.949 1.00 95.75 74 LEU A O 1
ATOM 579 N N . ASP A 1 75 ? 8.650 6.291 -9.839 1.00 95.44 75 ASP A N 1
ATOM 580 C CA . ASP A 1 75 ? 8.185 7.640 -10.165 1.00 95.44 75 ASP A CA 1
ATOM 581 C C . ASP A 1 75 ? 6.688 7.628 -10.489 1.00 95.44 75 ASP A C 1
ATOM 583 O O . ASP A 1 75 ? 5.926 8.480 -10.033 1.00 95.44 75 ASP A O 1
ATOM 587 N N . ARG A 1 76 ? 6.223 6.587 -11.185 1.00 95.31 76 ARG A N 1
ATOM 588 C CA . ARG A 1 76 ? 4.802 6.424 -11.498 1.00 95.31 76 ARG A CA 1
ATOM 589 C C . ARG A 1 76 ? 3.942 6.208 -10.252 1.00 95.31 76 ARG A C 1
ATOM 591 O O . ARG A 1 76 ? 2.887 6.830 -10.130 1.00 95.31 76 ARG A O 1
ATOM 598 N N . ILE A 1 77 ? 4.385 5.363 -9.318 1.00 95.19 77 ILE A N 1
ATOM 599 C CA . ILE A 1 77 ? 3.677 5.124 -8.049 1.00 95.19 77 ILE A CA 1
ATOM 600 C C . ILE A 1 77 ? 3.637 6.399 -7.210 1.00 95.19 77 ILE A C 1
ATOM 602 O O . ILE A 1 77 ? 2.581 6.756 -6.689 1.00 95.19 77 ILE A O 1
ATOM 606 N N . THR A 1 78 ? 4.768 7.094 -7.076 1.00 95.31 78 THR A N 1
ATOM 607 C CA . THR A 1 78 ? 4.833 8.320 -6.268 1.00 95.31 78 THR A CA 1
ATOM 608 C C . THR A 1 78 ? 3.951 9.421 -6.848 1.00 95.31 78 THR A C 1
ATOM 610 O O . THR A 1 78 ? 3.234 10.071 -6.088 1.00 95.31 78 THR A O 1
ATOM 613 N N . PHE A 1 79 ? 3.906 9.561 -8.175 1.00 95.19 79 PHE A N 1
ATOM 614 C CA . PHE A 1 79 ? 2.984 10.468 -8.853 1.00 95.19 79 PHE A CA 1
ATOM 615 C C . PHE A 1 79 ? 1.516 10.137 -8.544 1.00 95.19 79 PHE A C 1
ATOM 617 O O . PHE A 1 79 ? 0.779 10.998 -8.070 1.00 95.19 79 PHE A O 1
ATOM 624 N N . ILE A 1 80 ? 1.098 8.879 -8.720 1.00 94.06 80 ILE A N 1
ATOM 625 C CA . ILE A 1 80 ? -0.290 8.456 -8.456 1.00 94.06 80 ILE A CA 1
ATOM 626 C C . ILE A 1 80 ? -0.680 8.689 -6.990 1.00 94.06 80 ILE A C 1
ATOM 628 O O . ILE A 1 80 ? -1.775 9.179 -6.706 1.00 94.06 80 ILE A O 1
ATOM 632 N N . ILE A 1 81 ? 0.209 8.360 -6.047 1.00 95.00 81 ILE A N 1
ATOM 633 C CA . ILE A 1 81 ? -0.041 8.584 -4.618 1.00 95.00 81 ILE A CA 1
ATOM 634 C C . ILE A 1 81 ? -0.153 10.078 -4.318 1.00 95.00 81 ILE A C 1
ATOM 636 O O . ILE A 1 81 ? -1.027 10.465 -3.547 1.00 95.00 81 ILE A O 1
ATOM 640 N N . SER A 1 82 ? 0.700 10.910 -4.919 1.00 95.94 82 SER A N 1
ATOM 641 C CA . SER A 1 82 ? 0.656 12.362 -4.739 1.00 95.94 82 SER A CA 1
ATOM 642 C C . SER A 1 82 ? -0.686 12.936 -5.196 1.00 95.94 82 SER A C 1
ATOM 644 O O . SER A 1 82 ? -1.335 13.650 -4.428 1.00 95.94 82 SER A O 1
ATOM 646 N N . GLU A 1 83 ? -1.152 12.542 -6.381 1.00 95.62 83 GLU A N 1
ATOM 647 C CA . GLU A 1 83 ? -2.434 12.987 -6.944 1.00 95.62 83 GLU A CA 1
ATOM 648 C C . GLU A 1 83 ? -3.640 12.544 -6.101 1.00 95.62 83 GLU A C 1
ATOM 650 O O . GLU A 1 83 ? -4.600 13.291 -5.923 1.00 95.62 83 GLU A O 1
ATOM 655 N N . CYS A 1 84 ? -3.595 11.340 -5.525 1.00 95.19 84 CYS A N 1
ATOM 656 C CA . CYS A 1 84 ? -4.688 10.794 -4.710 1.00 95.19 84 CYS A CA 1
ATOM 657 C C . CYS A 1 84 ? -4.518 11.016 -3.195 1.00 95.19 84 CYS A C 1
ATOM 659 O O . CYS A 1 84 ? -5.343 10.546 -2.405 1.00 95.19 84 CYS A O 1
ATOM 661 N N . SER A 1 85 ? -3.472 11.726 -2.767 1.00 95.69 85 SER A N 1
ATOM 662 C CA . SER A 1 85 ? -3.075 11.845 -1.355 1.00 95.69 85 SER A CA 1
ATOM 663 C C . SER A 1 85 ? -4.175 12.432 -0.469 1.00 95.69 85 SER A C 1
ATOM 665 O O . SER A 1 85 ? -4.421 11.934 0.632 1.00 95.69 85 SER A O 1
ATOM 667 N N . VAL A 1 86 ? -4.896 13.438 -0.972 1.00 96.12 86 VAL A N 1
ATOM 668 C CA . VAL A 1 86 ? -6.007 14.084 -0.258 1.00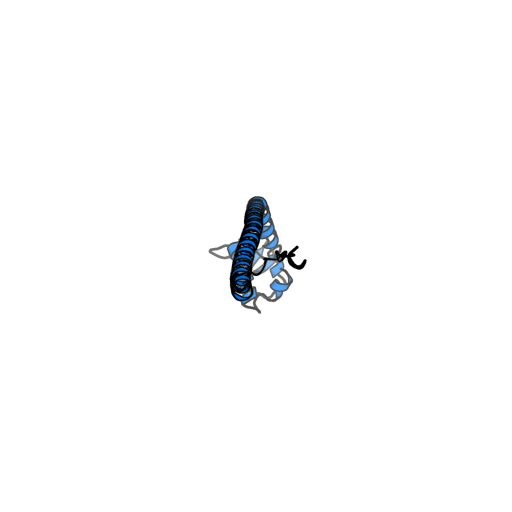 96.12 86 VAL A CA 1
ATOM 669 C C . VAL A 1 86 ? -7.146 13.096 -0.007 1.00 96.12 86 VAL A C 1
ATOM 671 O O . VAL A 1 86 ? -7.644 13.007 1.114 1.00 96.12 86 VAL A O 1
ATOM 674 N N . MET A 1 87 ? -7.525 12.304 -1.014 1.00 95.94 87 MET A N 1
ATOM 675 C CA . MET A 1 87 ? -8.603 11.317 -0.883 1.00 95.94 87 MET A CA 1
ATOM 676 C C . MET A 1 87 ? -8.245 10.222 0.126 1.00 95.94 87 MET A C 1
ATOM 678 O O . MET A 1 87 ? -9.072 9.861 0.966 1.00 95.94 87 MET A O 1
ATOM 682 N N . LEU A 1 88 ? -7.002 9.728 0.082 1.00 96.31 88 LEU A N 1
ATOM 683 C CA . LEU A 1 88 ? -6.500 8.747 1.046 1.00 96.31 88 LEU A CA 1
ATOM 684 C C . LEU A 1 88 ? -6.477 9.319 2.468 1.00 96.31 88 LEU A C 1
ATOM 686 O O . LEU A 1 88 ? -6.922 8.656 3.407 1.00 96.31 88 LEU A O 1
ATOM 690 N N . GLY A 1 89 ? -6.016 10.563 2.621 1.00 96.81 89 GLY A N 1
ATOM 691 C CA . GLY A 1 89 ? -5.983 11.263 3.903 1.00 96.81 89 GLY A CA 1
ATOM 692 C C . GLY A 1 89 ? -7.375 11.429 4.509 1.00 96.81 89 GLY A C 1
ATOM 693 O O . GLY A 1 89 ? -7.595 11.071 5.667 1.00 96.81 89 GLY A O 1
ATOM 694 N N . THR A 1 90 ? -8.346 11.897 3.722 1.00 97.44 90 THR A N 1
ATOM 695 C CA . THR A 1 90 ? -9.735 12.019 4.181 1.00 97.44 90 THR A CA 1
ATOM 696 C C . THR A 1 90 ? -10.325 10.661 4.563 1.00 97.44 90 THR A C 1
ATOM 698 O O . THR A 1 90 ? -10.923 10.546 5.632 1.00 97.44 90 THR A O 1
ATOM 701 N N . GLY A 1 91 ? -10.110 9.616 3.755 1.00 97.94 91 GLY A N 1
ATOM 702 C CA . GLY A 1 91 ? -10.572 8.262 4.074 1.00 97.94 91 GLY A CA 1
ATOM 703 C C . GLY A 1 91 ? -10.009 7.740 5.401 1.00 97.94 91 GLY A C 1
ATOM 704 O O . GLY A 1 91 ? -10.760 7.220 6.229 1.00 97.94 91 GLY A O 1
ATOM 705 N N . ALA A 1 92 ? -8.714 7.950 5.648 1.00 97.75 92 ALA A N 1
ATOM 706 C CA . ALA A 1 92 ? -8.069 7.569 6.903 1.00 97.75 92 ALA A CA 1
ATOM 707 C C . ALA A 1 92 ? -8.663 8.312 8.114 1.00 97.75 92 ALA A C 1
ATOM 709 O O . ALA A 1 92 ? -8.929 7.694 9.147 1.00 97.75 92 ALA A O 1
ATOM 710 N N . ILE A 1 93 ? -8.938 9.613 7.977 1.00 98.25 93 ILE A N 1
ATOM 711 C CA . ILE A 1 93 ? -9.576 10.415 9.033 1.00 98.25 93 ILE A CA 1
ATOM 712 C C . ILE A 1 93 ? -10.996 9.909 9.319 1.00 98.25 93 ILE A C 1
ATOM 714 O O . ILE A 1 93 ? -11.362 9.744 10.483 1.00 98.25 93 ILE A O 1
ATOM 718 N N . CYS A 1 94 ? -11.791 9.610 8.288 1.00 98.31 94 CYS A N 1
ATOM 719 C CA . CYS A 1 94 ? -13.137 9.058 8.462 1.00 98.31 94 CYS A CA 1
ATOM 720 C C . CYS A 1 94 ? -13.113 7.744 9.253 1.00 98.31 94 CYS A C 1
ATOM 722 O O . CYS A 1 94 ? -13.880 7.572 10.201 1.00 98.31 94 CYS A O 1
ATOM 724 N N . VAL A 1 95 ? -12.205 6.837 8.891 1.00 98.31 95 VAL A N 1
ATOM 725 C CA . VAL A 1 95 ? -12.028 5.551 9.573 1.00 98.31 95 VAL A CA 1
ATOM 726 C C . VAL A 1 95 ? -11.624 5.754 11.040 1.00 98.31 95 VAL A C 1
ATOM 728 O O . VAL A 1 95 ? -12.233 5.148 11.925 1.00 98.31 95 VAL A O 1
ATOM 731 N N . ALA A 1 96 ? -10.688 6.669 11.312 1.00 98.56 96 ALA A N 1
ATOM 732 C CA . ALA A 1 96 ? -10.262 7.005 12.670 1.00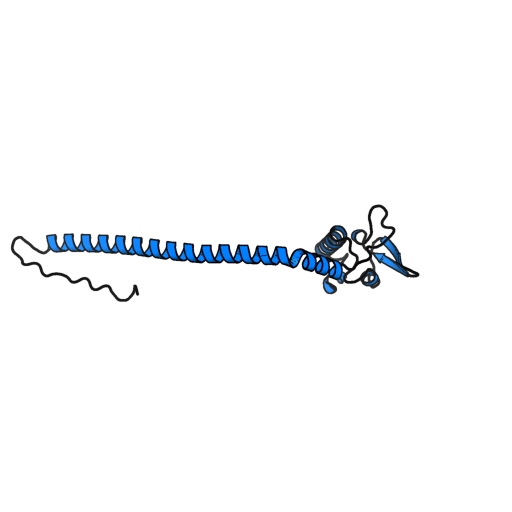 98.56 96 ALA A CA 1
ATOM 733 C C . ALA A 1 96 ? -11.419 7.535 13.538 1.00 98.56 96 ALA A C 1
ATOM 735 O O . ALA A 1 96 ? -11.579 7.118 14.687 1.00 98.56 96 ALA A O 1
ATOM 736 N N . LEU A 1 97 ? -12.272 8.406 12.989 1.00 98.50 97 LEU A N 1
ATOM 737 C CA . LEU A 1 97 ? -13.443 8.927 13.704 1.00 98.50 97 LEU A CA 1
ATOM 738 C C . LEU A 1 97 ? -14.446 7.818 14.047 1.00 98.50 97 LEU A C 1
ATOM 740 O O . LEU A 1 97 ? -14.917 7.747 15.184 1.00 98.50 97 LEU A O 1
ATOM 744 N N . VAL A 1 98 ? -14.736 6.920 13.102 1.00 98.44 98 VAL A N 1
ATOM 745 C CA . VAL A 1 98 ? -15.626 5.769 13.340 1.00 98.44 98 VAL A CA 1
ATOM 746 C C . VAL A 1 98 ? -15.069 4.863 14.441 1.00 98.44 98 VAL A C 1
ATOM 748 O O . VAL A 1 98 ? -15.819 4.406 15.305 1.00 98.44 98 VAL A O 1
ATOM 751 N N . GLN A 1 99 ? -13.756 4.638 14.464 1.00 98.44 99 GLN A N 1
ATOM 752 C CA . GLN A 1 99 ? -13.102 3.825 15.492 1.00 98.44 99 GLN A CA 1
ATOM 753 C C . GLN A 1 99 ? -13.176 4.470 16.877 1.00 98.44 99 GLN A C 1
ATOM 755 O O . GLN A 1 99 ? -13.498 3.781 17.847 1.00 98.44 99 GLN A O 1
ATOM 760 N N . ILE A 1 100 ? -12.964 5.785 16.979 1.00 98.56 100 ILE A N 1
ATOM 761 C CA . ILE A 1 100 ? -13.117 6.524 18.242 1.00 98.56 100 ILE A CA 1
ATOM 762 C C . ILE A 1 100 ? -14.554 6.404 18.765 1.00 98.56 100 ILE A C 1
ATOM 764 O O . ILE A 1 100 ? -14.757 6.088 19.939 1.00 98.56 100 ILE A O 1
ATOM 768 N N . LEU A 1 101 ? -15.554 6.582 17.898 1.00 98.25 101 LEU A N 1
ATOM 769 C CA . LEU A 1 101 ? -16.959 6.386 18.269 1.00 98.25 101 LEU A CA 1
ATOM 770 C C . LEU A 1 101 ? -17.225 4.947 18.737 1.00 98.25 101 LEU A C 1
ATOM 772 O O . LEU A 1 101 ? -17.899 4.744 19.748 1.00 98.25 101 LEU A O 1
ATOM 776 N N . GLY A 1 102 ? -16.637 3.956 18.061 1.00 98.50 102 GLY A N 1
ATOM 777 C CA . GLY A 1 102 ? -16.701 2.550 18.460 1.00 98.50 102 GLY A CA 1
ATOM 778 C C . GLY A 1 102 ? -16.152 2.302 19.869 1.00 98.50 102 GLY A C 1
ATOM 779 O O . GLY A 1 102 ? -16.800 1.625 20.668 1.00 98.50 102 GLY A O 1
ATOM 780 N N . ILE A 1 103 ? -15.008 2.901 20.212 1.00 98.56 103 ILE A N 1
ATOM 781 C CA . ILE A 1 103 ? -14.407 2.803 21.553 1.00 98.56 103 ILE A CA 1
ATOM 782 C C . ILE A 1 103 ? -15.324 3.435 22.608 1.00 98.56 103 ILE A C 1
ATOM 784 O O . ILE A 1 103 ? -15.563 2.834 23.660 1.00 98.56 103 ILE A O 1
ATOM 788 N N . ILE A 1 104 ? -15.879 4.618 22.326 1.00 98.44 104 ILE A N 1
ATOM 789 C CA . ILE A 1 104 ? -16.791 5.319 23.241 1.00 98.44 104 ILE A CA 1
ATOM 790 C C . ILE A 1 104 ? -18.037 4.467 23.505 1.00 98.44 104 ILE A C 1
ATOM 792 O O . ILE A 1 104 ? -18.390 4.231 24.664 1.00 98.44 104 ILE A O 1
ATOM 796 N N . PHE A 1 105 ? -18.676 3.948 22.456 1.00 98.12 105 PHE A N 1
ATOM 797 C CA . PHE A 1 105 ? -19.870 3.116 22.597 1.00 98.12 105 PHE A CA 1
ATOM 798 C C . PHE A 1 105 ? -19.584 1.793 23.303 1.00 98.12 105 PHE A C 1
ATOM 800 O O . PHE A 1 105 ? -20.355 1.402 24.183 1.00 98.12 105 PHE A O 1
ATOM 807 N N . ALA A 1 106 ? -18.460 1.138 23.000 1.00 98.38 106 ALA A N 1
ATOM 808 C CA . ALA A 1 106 ? -18.039 -0.069 23.706 1.00 98.38 106 ALA A CA 1
ATOM 809 C C . ALA A 1 106 ? -17.845 0.201 25.206 1.00 98.38 106 ALA A C 1
ATOM 811 O O . ALA A 1 106 ? -18.311 -0.574 26.047 1.00 98.38 106 ALA A O 1
ATOM 812 N N . HIS A 1 107 ? -17.228 1.331 25.560 1.00 97.81 107 HIS A N 1
ATOM 813 C CA . HIS A 1 107 ? -17.031 1.712 26.954 1.00 97.81 107 HIS A CA 1
ATOM 814 C C . HIS A 1 107 ? -18.355 2.032 27.667 1.00 97.81 107 HIS A C 1
ATOM 816 O O . HIS A 1 107 ? -18.595 1.549 28.780 1.00 97.81 107 HIS A O 1
ATOM 822 N N . MET A 1 108 ? -19.251 2.787 27.023 1.00 97.44 108 MET A N 1
ATOM 823 C CA . MET A 1 108 ? -20.585 3.086 27.559 1.00 97.44 108 MET A CA 1
ATOM 824 C C . MET A 1 108 ? -21.402 1.810 27.787 1.00 97.44 108 MET A C 1
ATOM 826 O O . MET A 1 108 ? -21.991 1.642 28.860 1.00 97.44 108 MET A O 1
ATOM 830 N N . LEU A 1 109 ? -21.391 0.887 26.822 1.00 97.50 109 LEU A N 1
ATOM 831 C CA . LEU A 1 109 ? -22.076 -0.397 26.929 1.00 97.50 109 LEU A CA 1
ATOM 832 C C . LEU A 1 109 ? -21.491 -1.247 28.061 1.00 97.50 109 LEU A C 1
ATOM 834 O O . LEU A 1 109 ? -22.241 -1.759 28.891 1.00 97.50 109 LEU A O 1
ATOM 838 N N . ALA A 1 110 ? -20.163 -1.349 28.159 1.00 97.50 110 ALA A N 1
ATOM 839 C CA . ALA A 1 110 ? -19.506 -2.087 29.235 1.00 97.50 110 ALA A CA 1
ATOM 840 C C . ALA A 1 110 ? -19.885 -1.529 30.616 1.00 97.50 110 ALA A C 1
ATOM 842 O O . ALA A 1 110 ? -20.202 -2.292 31.534 1.00 97.50 110 ALA A O 1
ATOM 843 N N . LYS A 1 111 ? -19.916 -0.199 30.762 1.00 95.94 111 LYS A N 1
ATOM 844 C CA . LYS A 1 111 ? -20.337 0.466 32.001 1.00 95.94 111 LYS A CA 1
ATOM 845 C C . LYS A 1 111 ? -21.811 0.201 32.316 1.00 95.94 111 LYS A C 1
ATOM 847 O O . LYS A 1 111 ? -22.141 -0.073 33.470 1.00 95.94 111 LYS A O 1
ATOM 852 N N . ALA A 1 112 ? -22.688 0.236 31.314 1.00 96.75 112 ALA A N 1
ATOM 853 C CA . ALA A 1 112 ? -24.105 -0.082 31.478 1.00 96.75 112 ALA A CA 1
ATOM 854 C C . ALA A 1 112 ? -24.316 -1.543 31.913 1.00 96.75 112 ALA A C 1
ATOM 856 O O . ALA A 1 112 ? -25.036 -1.797 32.880 1.00 96.75 112 ALA A O 1
ATOM 857 N N . ILE A 1 113 ? -23.631 -2.496 31.271 1.00 96.88 113 ILE A N 1
ATOM 858 C CA . ILE A 1 113 ? -23.690 -3.922 31.622 1.00 96.88 113 ILE A CA 1
ATOM 859 C C . ILE A 1 113 ? -23.209 -4.144 33.058 1.00 96.88 113 ILE A C 1
ATOM 861 O O . ILE A 1 113 ? -23.901 -4.814 33.827 1.00 96.88 113 ILE A O 1
ATOM 865 N N . ARG A 1 114 ? -22.064 -3.559 33.445 1.00 95.81 114 ARG A N 1
ATOM 866 C CA . ARG A 1 114 ? -21.543 -3.652 34.820 1.00 95.81 114 ARG A CA 1
ATOM 867 C C . ARG A 1 114 ? -22.560 -3.123 35.828 1.00 95.81 114 ARG A C 1
ATOM 869 O O . ARG A 1 114 ? -22.929 -3.855 36.736 1.00 95.81 114 ARG A O 1
ATOM 876 N N . ARG A 1 115 ? -23.117 -1.926 35.606 1.00 94.62 115 ARG A N 1
ATOM 877 C CA . ARG A 1 115 ? -24.152 -1.338 36.480 1.00 94.62 115 ARG A CA 1
ATOM 878 C C . ARG A 1 115 ? -25.377 -2.235 36.635 1.00 94.62 115 ARG A C 1
ATOM 880 O O . ARG A 1 115 ? -25.859 -2.425 37.752 1.00 94.62 115 ARG A O 1
ATOM 887 N N . VAL A 1 116 ? -25.882 -2.799 35.537 1.00 95.50 116 VAL A N 1
ATOM 888 C CA . VAL A 1 116 ? -27.040 -3.705 35.570 1.00 95.50 116 VAL A CA 1
ATOM 889 C C . VAL A 1 116 ? -26.702 -4.994 36.317 1.00 95.50 116 VAL A C 1
ATOM 891 O O . VAL A 1 116 ? -27.518 -5.457 37.117 1.00 95.50 116 VAL A O 1
ATOM 894 N N . LYS A 1 117 ? -25.510 -5.562 36.097 1.00 95.62 117 LYS A N 1
ATOM 895 C CA . LYS A 1 117 ? -25.046 -6.761 36.804 1.00 95.62 117 LYS A CA 1
ATOM 896 C C . LYS A 1 117 ? -24.915 -6.498 38.309 1.00 95.62 117 LYS A C 1
ATOM 898 O O . LYS A 1 117 ? -25.561 -7.214 39.071 1.00 95.62 117 LYS A O 1
ATOM 903 N N . THR A 1 118 ? -24.213 -5.438 38.717 1.00 94.69 118 THR A N 1
ATOM 904 C CA . THR A 1 118 ? -24.065 -5.035 40.127 1.00 94.69 118 THR A CA 1
ATOM 905 C C . THR A 1 118 ? -25.431 -4.784 40.775 1.00 94.69 118 THR A C 1
ATOM 907 O O . THR A 1 118 ? -25.729 -5.343 41.825 1.00 94.69 118 THR A O 1
ATOM 910 N N . THR A 1 119 ? -26.343 -4.058 40.113 1.00 92.94 119 THR A N 1
ATOM 911 C CA . THR A 1 119 ? -27.703 -3.809 40.644 1.00 92.94 119 THR A CA 1
ATOM 912 C C . THR A 1 119 ? -28.500 -5.104 40.832 1.00 92.94 119 THR A C 1
ATOM 914 O O . THR A 1 119 ? -29.222 -5.261 41.818 1.00 92.94 119 THR A O 1
ATOM 917 N N . ARG A 1 120 ? -28.400 -6.051 39.888 1.00 93.50 120 ARG A N 1
ATOM 918 C CA . ARG A 1 120 ? -29.062 -7.363 39.994 1.00 93.50 120 ARG A CA 1
ATOM 919 C C . ARG A 1 120 ? -28.480 -8.196 41.134 1.00 93.50 120 ARG A C 1
ATOM 921 O O . ARG A 1 120 ? -29.235 -8.883 41.819 1.00 93.50 120 ARG A O 1
ATOM 928 N N . GLU A 1 121 ? -27.169 -8.143 41.332 1.00 93.06 121 GLU A N 1
ATOM 929 C CA . GLU A 1 121 ? -26.474 -8.871 42.391 1.00 93.06 121 GLU A CA 1
ATOM 930 C C . GLU A 1 121 ? -26.803 -8.312 43.780 1.00 93.06 121 GLU A C 1
ATOM 932 O O . GLU A 1 121 ? -27.225 -9.078 44.649 1.00 93.06 121 GLU A O 1
ATOM 937 N N . VAL A 1 122 ? -26.775 -6.987 43.948 1.00 93.00 122 VAL A N 1
ATOM 938 C CA . VAL A 1 122 ? -27.187 -6.306 45.187 1.00 93.00 122 VAL A CA 1
ATOM 939 C C . VAL A 1 122 ? -28.646 -6.616 45.528 1.00 93.00 122 VAL A C 1
ATOM 941 O O . VAL A 1 122 ? -28.931 -7.034 46.646 1.00 93.00 122 VAL A O 1
ATOM 944 N N . LYS A 1 123 ? -29.583 -6.535 44.568 1.00 92.88 123 LYS A N 1
ATOM 945 C CA . LYS A 1 123 ? -30.996 -6.905 44.812 1.00 92.88 123 LYS A CA 1
ATOM 946 C C . LYS A 1 123 ? -31.160 -8.358 45.277 1.00 92.88 123 LYS A C 1
ATOM 948 O O . LYS A 1 123 ? -32.007 -8.638 46.123 1.00 92.88 123 LYS A O 1
ATOM 953 N N . ARG A 1 124 ? -30.356 -9.292 44.749 1.00 92.00 124 ARG A N 1
ATOM 954 C CA . ARG A 1 124 ? -30.350 -10.699 45.196 1.00 92.00 124 ARG A CA 1
ATOM 955 C C . ARG A 1 124 ? -29.795 -10.852 46.615 1.00 92.00 124 ARG A C 1
ATOM 957 O O . ARG A 1 124 ? -30.280 -11.713 47.344 1.00 92.00 124 ARG A O 1
ATOM 964 N N . GLN A 1 125 ? -28.789 -10.064 46.997 1.00 89.12 125 GLN A N 1
ATOM 965 C CA . GLN A 1 125 ? -28.244 -10.065 48.359 1.00 89.12 125 GLN A CA 1
ATOM 966 C C . GLN A 1 125 ? -29.225 -9.453 49.364 1.00 89.12 125 GLN A C 1
ATOM 968 O O . GLN A 1 125 ? -29.500 -10.093 50.375 1.00 89.12 125 GLN A O 1
ATOM 973 N N . LEU A 1 126 ? -29.832 -8.307 49.039 1.00 89.50 126 LEU A N 1
ATOM 974 C CA . LEU A 1 126 ? -30.852 -7.666 49.876 1.00 89.50 126 LEU A CA 1
ATOM 975 C C . LEU A 1 126 ? -32.039 -8.606 50.140 1.00 89.50 126 LEU A C 1
ATOM 977 O O . LEU A 1 126 ? -32.431 -8.793 51.285 1.00 89.50 126 LEU A O 1
ATOM 981 N N . LYS A 1 127 ? -32.549 -9.293 49.106 1.00 91.06 127 LYS A N 1
ATOM 982 C CA . LYS A 1 127 ? -33.629 -10.281 49.275 1.00 91.06 127 LYS A CA 1
ATOM 983 C C . LYS A 1 127 ? -33.219 -11.466 50.158 1.00 91.06 127 LYS A C 1
ATOM 985 O O . LYS A 1 127 ? -34.036 -11.986 50.909 1.00 91.06 127 LYS A O 1
ATOM 990 N N . ARG A 1 128 ? -31.964 -11.926 50.063 1.00 88.31 128 ARG A N 1
ATOM 991 C CA . ARG A 1 128 ? -31.447 -12.969 50.961 1.00 88.31 128 ARG A CA 1
ATOM 992 C C . ARG A 1 128 ? -31.415 -12.477 52.405 1.00 88.31 128 ARG A C 1
ATOM 994 O O . ARG A 1 128 ? -31.883 -13.204 53.269 1.00 88.31 128 ARG A O 1
ATOM 1001 N N . GLN A 1 129 ? -30.917 -11.264 52.650 1.00 86.19 129 GLN A N 1
ATOM 1002 C CA . GLN A 1 129 ? -30.889 -10.659 53.987 1.00 86.19 129 GLN A CA 1
ATOM 1003 C C . GLN A 1 129 ? -32.291 -10.537 54.591 1.00 86.19 129 GLN A C 1
ATOM 1005 O O . GLN A 1 129 ? -32.486 -10.956 55.725 1.00 86.19 129 GLN A O 1
ATOM 1010 N N . GLU A 1 130 ? -33.269 -10.065 53.815 1.00 87.12 130 GLU A N 1
ATOM 1011 C CA . GLU A 1 130 ? -34.672 -9.987 54.241 1.00 87.12 130 GLU A CA 1
ATOM 1012 C C . GLU A 1 130 ? -35.207 -11.357 54.696 1.00 87.12 130 GLU A C 1
ATOM 1014 O O . GLU A 1 130 ? -35.805 -11.472 55.765 1.00 87.12 130 GLU A O 1
ATOM 1019 N N . ILE A 1 131 ? -34.926 -12.424 53.937 1.00 86.62 131 ILE A N 1
ATOM 1020 C CA . ILE A 1 131 ? -35.305 -13.795 54.315 1.00 86.62 131 ILE A CA 1
ATOM 1021 C C . ILE A 1 131 ? -34.599 -14.240 55.609 1.00 86.62 131 ILE A C 1
ATOM 1023 O O . ILE A 1 131 ? -35.245 -14.835 56.467 1.00 86.62 131 ILE A O 1
ATOM 1027 N N . TYR A 1 132 ? -33.300 -13.962 55.774 1.00 82.19 132 TYR A N 1
ATOM 1028 C CA . TYR A 1 132 ? -32.574 -14.316 57.003 1.00 82.19 132 TYR A CA 1
ATOM 1029 C C . TYR A 1 132 ? -33.128 -13.589 58.234 1.00 82.19 132 TYR A C 1
ATOM 1031 O O . TYR A 1 132 ? -33.316 -14.227 59.267 1.00 82.19 132 TYR A O 1
ATOM 1039 N N . GLU A 1 133 ? -33.445 -12.294 58.138 1.00 81.19 133 GLU A N 1
ATOM 1040 C CA . GLU A 1 133 ? -34.052 -11.559 59.257 1.00 81.19 133 GLU A CA 1
ATOM 1041 C C . GLU A 1 133 ? -35.407 -12.146 59.667 1.00 81.19 133 GLU A C 1
ATOM 1043 O O . GLU A 1 133 ? -35.665 -12.327 60.860 1.00 81.19 133 GLU A O 1
ATOM 1048 N N . HIS A 1 134 ? -36.245 -12.512 58.693 1.00 79.38 134 HIS A N 1
ATOM 1049 C CA . HIS A 1 134 ? -37.522 -13.175 58.961 1.00 79.38 134 HIS A CA 1
ATOM 1050 C C . HIS A 1 134 ? -37.376 -14.546 59.641 1.00 79.38 134 HIS A C 1
ATOM 1052 O O . HIS A 1 134 ? -38.297 -14.961 60.340 1.00 79.38 134 HIS A O 1
ATOM 1058 N N . LEU A 1 135 ? -36.256 -15.250 59.445 1.00 79.25 135 LEU A N 1
ATOM 1059 C CA . LEU A 1 135 ? -35.998 -16.556 60.063 1.00 79.25 135 LEU A CA 1
ATOM 1060 C C . LEU A 1 135 ? -35.426 -16.452 61.486 1.00 79.25 135 LEU A C 1
ATOM 1062 O O . LEU A 1 135 ? -35.680 -17.339 62.296 1.00 79.25 135 LEU A O 1
ATOM 1066 N N . ILE A 1 136 ? -34.637 -15.414 61.785 1.00 71.50 136 ILE A N 1
ATOM 1067 C CA . ILE A 1 136 ? -33.929 -15.277 63.071 1.00 71.50 136 ILE A CA 1
ATOM 1068 C C . ILE A 1 136 ? -34.818 -14.610 64.134 1.00 71.50 136 ILE A C 1
ATOM 1070 O O . ILE A 1 136 ? -34.769 -14.998 65.298 1.00 71.50 136 ILE A O 1
ATOM 1074 N N . CYS A 1 137 ? -35.662 -13.643 63.758 1.00 63.09 137 CYS A N 1
ATOM 1075 C CA . CYS A 1 137 ? -36.604 -13.024 64.693 1.00 63.09 137 CYS A CA 1
ATOM 1076 C C . CYS A 1 137 ? -37.890 -13.859 64.811 1.00 63.09 137 CYS A C 1
ATOM 1078 O O . CYS A 1 137 ? -38.785 -13.769 63.969 1.00 63.09 137 CYS A O 1
ATOM 1080 N N . GLY A 1 138 ? -38.015 -14.626 65.896 1.00 62.28 138 GLY A N 1
ATOM 1081 C CA . GLY A 1 138 ? -39.313 -15.129 66.355 1.00 62.28 138 GLY A CA 1
ATOM 1082 C C . GLY A 1 138 ? -40.252 -13.979 66.769 1.00 62.28 138 GLY A C 1
ATOM 1083 O O . GLY A 1 138 ? -39.794 -12.846 66.959 1.00 62.28 138 GLY A O 1
ATOM 1084 N N . PRO A 1 139 ? -41.572 -14.221 66.908 1.00 59.03 139 PRO A N 1
ATOM 1085 C CA . PRO A 1 139 ? -42.537 -13.176 67.248 1.00 59.03 139 PRO A CA 1
ATOM 1086 C C . PRO A 1 139 ? -42.198 -12.553 68.615 1.00 59.03 139 PRO A C 1
ATOM 1088 O O . PRO A 1 139 ? -42.490 -13.139 69.652 1.00 59.03 139 PRO A O 1
ATOM 1091 N N . GLY A 1 140 ? -41.571 -11.369 68.611 1.00 61.75 140 GLY A N 1
ATOM 1092 C CA . GLY A 1 140 ? -41.271 -10.591 69.821 1.00 61.75 140 GLY A CA 1
ATOM 1093 C C . GLY A 1 140 ? -39.906 -9.889 69.888 1.00 61.75 140 GLY A C 1
ATOM 1094 O O . GLY A 1 140 ? -39.724 -9.061 70.779 1.00 61.75 140 GLY A O 1
ATOM 1095 N N . GLU A 1 141 ? -38.959 -10.153 68.979 1.00 62.34 141 GLU A N 1
ATOM 1096 C CA . GLU A 1 141 ? -37.591 -9.600 69.068 1.00 62.34 141 GLU A CA 1
ATOM 1097 C C . GLU A 1 141 ? -37.390 -8.308 68.239 1.00 62.34 141 GLU A C 1
ATOM 1099 O O . GLU A 1 141 ? -37.949 -8.146 67.151 1.00 62.34 141 GLU A O 1
ATOM 1104 N N . LYS A 1 142 ? -36.638 -7.328 68.775 1.00 62.56 142 LYS A N 1
ATOM 1105 C CA . LYS A 1 142 ? -36.454 -5.997 68.158 1.00 62.56 142 LYS A CA 1
ATOM 1106 C C . LYS A 1 142 ? -35.387 -6.038 67.056 1.00 62.56 142 LYS A C 1
ATOM 1108 O O . LYS A 1 142 ? -34.251 -6.413 67.316 1.00 62.56 142 LYS A O 1
ATOM 1113 N N . ARG A 1 143 ? -35.738 -5.560 65.855 1.00 60.81 143 ARG A N 1
ATOM 1114 C CA . ARG A 1 143 ? -34.834 -5.469 64.691 1.00 60.81 143 ARG A CA 1
ATOM 1115 C C . ARG A 1 143 ? -33.663 -4.523 64.949 1.00 60.81 1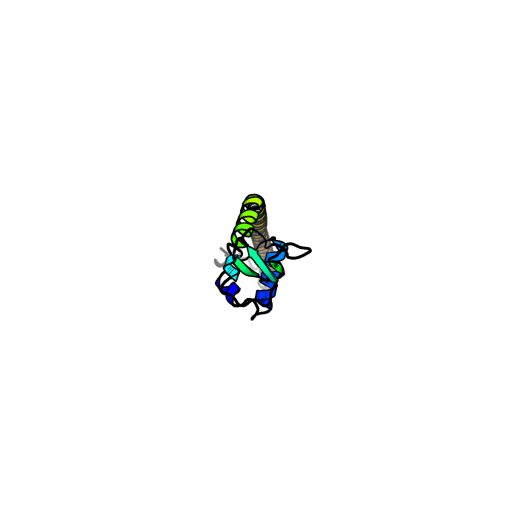43 ARG A C 1
ATOM 1117 O O . ARG A 1 143 ? -33.873 -3.366 65.315 1.00 60.81 143 ARG A O 1
ATOM 1124 N N . THR A 1 144 ? -32.451 -4.982 64.665 1.00 59.56 144 THR A N 1
ATOM 1125 C CA . THR A 1 144 ? -31.265 -4.134 64.523 1.00 59.56 144 THR A CA 1
ATOM 1126 C C . THR A 1 144 ? -30.972 -3.929 63.035 1.00 59.56 144 THR A C 1
ATOM 1128 O O . THR A 1 144 ? -30.940 -4.901 62.286 1.00 59.56 144 THR A O 1
ATOM 1131 N N . PRO A 1 145 ? -30.777 -2.687 62.558 1.00 60.44 145 PRO A N 1
ATOM 1132 C CA . PRO A 1 145 ? -30.478 -2.459 61.151 1.00 60.44 145 PRO A CA 1
ATOM 1133 C C . PRO A 1 145 ? -29.058 -2.940 60.837 1.00 60.44 145 PRO A C 1
ATOM 1135 O O . PRO A 1 145 ? -28.081 -2.408 61.367 1.00 60.44 145 PRO A O 1
ATOM 1138 N N . VAL A 1 146 ? -28.933 -3.925 59.948 1.00 61.62 146 VAL A N 1
ATOM 1139 C CA . VAL A 1 146 ? -27.633 -4.330 59.404 1.00 61.62 146 VAL A CA 1
ATOM 1140 C C . VAL A 1 146 ? -27.242 -3.338 58.308 1.00 61.62 146 VAL A C 1
ATOM 1142 O O . VAL A 1 146 ? -27.783 -3.346 57.203 1.00 61.62 146 VAL A O 1
ATOM 1145 N N . LEU A 1 147 ? -26.313 -2.436 58.630 1.00 57.97 147 LEU A N 1
ATOM 1146 C CA . LEU A 1 147 ? -25.813 -1.420 57.707 1.00 57.97 147 LEU A CA 1
ATOM 1147 C C . LEU A 1 147 ? -24.910 -2.081 56.650 1.00 57.97 147 LEU A C 1
ATOM 1149 O O . LEU A 1 147 ? -23.821 -2.559 56.963 1.00 57.97 147 LEU A O 1
ATOM 1153 N N . TYR A 1 148 ? -25.351 -2.117 55.391 1.00 56.91 148 TYR A N 1
ATOM 1154 C CA . TYR A 1 148 ? -24.517 -2.584 54.283 1.00 56.91 148 TYR A CA 1
ATOM 1155 C C . TYR A 1 148 ? -23.435 -1.540 53.972 1.00 56.91 148 TYR A C 1
ATOM 1157 O O . TYR A 1 148 ? -23.728 -0.483 53.413 1.00 56.91 148 TYR A O 1
ATOM 1165 N N . ALA A 1 149 ? -22.185 -1.837 54.329 1.00 55.00 149 ALA A N 1
ATOM 1166 C CA . ALA A 1 149 ? -21.022 -1.090 53.865 1.00 55.00 149 ALA A CA 1
ATOM 1167 C C . ALA A 1 149 ? -20.505 -1.745 52.570 1.00 55.00 149 ALA A C 1
ATOM 1169 O O . ALA A 1 149 ? -20.102 -2.911 52.615 1.00 55.00 149 ALA A O 1
ATOM 1170 N N . PRO A 1 150 ? -20.515 -1.054 51.415 1.00 47.94 150 PRO A N 1
ATOM 1171 C CA . PRO A 1 150 ? -19.895 -1.587 50.210 1.00 47.94 150 PRO A CA 1
ATOM 1172 C C . PRO A 1 150 ? -18.391 -1.747 50.464 1.00 47.94 150 PRO A C 1
ATOM 1174 O O . PRO A 1 150 ? -17.714 -0.800 50.868 1.00 47.94 150 PRO A O 1
ATOM 1177 N N . THR A 1 151 ? -17.862 -2.952 50.261 1.00 54.19 151 THR A N 1
ATOM 1178 C CA . THR A 1 151 ? -16.420 -3.193 50.319 1.00 54.19 151 THR A CA 1
ATOM 1179 C C . THR A 1 151 ? -15.751 -2.472 49.150 1.00 54.19 151 THR A C 1
ATOM 1181 O O . THR A 1 151 ? -16.212 -2.526 48.013 1.00 54.19 151 THR A O 1
ATOM 1184 N N . SER A 1 152 ? -14.658 -1.770 49.446 1.00 51.34 152 SER A N 1
ATOM 1185 C CA . SER A 1 152 ? -13.927 -0.802 48.611 1.00 51.34 152 SER A CA 1
ATOM 1186 C C . SER A 1 152 ? -13.335 -1.327 47.290 1.00 51.34 152 SER A C 1
ATOM 1188 O O . SER A 1 152 ? -12.520 -0.648 46.675 1.00 51.34 152 SER A O 1
ATOM 1190 N N . SER A 1 153 ? -13.728 -2.513 46.823 1.00 47.75 153 SER A N 1
ATOM 1191 C CA . SER A 1 153 ? -13.181 -3.149 45.620 1.00 47.75 153 SER A CA 1
ATOM 1192 C C . SER A 1 153 ? -13.918 -2.786 44.316 1.00 47.75 153 SER A C 1
ATOM 1194 O O . SER A 1 153 ? -13.567 -3.322 43.266 1.00 47.75 153 SER A O 1
ATOM 1196 N N . GLU A 1 154 ? -14.925 -1.904 44.355 1.00 49.56 154 GLU A N 1
ATOM 1197 C CA . GLU A 1 154 ? -15.680 -1.432 43.175 1.00 49.56 154 GLU A CA 1
ATOM 1198 C C . GLU A 1 154 ? -15.642 0.107 42.990 1.00 49.56 154 GLU A C 1
ATOM 1200 O O . GLU A 1 154 ? -16.618 0.697 42.518 1.00 49.56 154 GLU A O 1
ATOM 1205 N N . ALA A 1 155 ? -14.530 0.764 43.351 1.00 41.25 155 ALA A N 1
ATOM 1206 C CA . ALA A 1 155 ? -14.244 2.167 43.014 1.00 41.25 155 ALA A CA 1
ATOM 1207 C C . ALA A 1 155 ? -13.184 2.272 41.908 1.00 41.25 155 ALA A C 1
ATOM 1209 O O . ALA A 1 155 ? -12.182 1.527 41.990 1.00 41.25 155 ALA A O 1
#

InterPro domains:
  IPR008952 Tetraspanin, EC2 domain superfamily [G3DSA:1.10.1450.10] (1-82)
  IPR008952 Tetraspanin, EC2 domain superfamily [SSF48652] (6-82)
  IPR018499 Tetraspanin/Peripherin [PF00335] (12-111)

pLDDT: mean 86.46, std 13.28, range [41.25, 98.56]